Protein AF-A0A2D6MIC9-F1 (afdb_monomer_lite)

Radius of gyration: 21.89 Å; chains: 1; bounding box: 53×44×54 Å

Foldseek 3Di:
DDDPPPPPQDDDDAQFWKWFWDWDQDPVRDTDIDIFIWGFHADDPFKTWTWTPDPPTDIDIDGPVRIGTDPPPPCPVCVPADQDDQQFWKWFWDCDPNDTDIDTFGWHDWDDDPPPFIKTWGDDPPDIDIDGSVRIGGPGDPD

pLDDT: mean 83.94, std 14.69, range [36.31, 97.25]

Structure (mmCIF, N/CA/C/O backbone):
data_AF-A0A2D6MIC9-F1
#
_entry.id   AF-A0A2D6MIC9-F1
#
loop_
_atom_site.group_PDB
_atom_site.id
_atom_site.type_symbol
_atom_site.label_atom_id
_atom_site.label_alt_id
_atom_site.label_comp_id
_atom_site.label_asym_id
_atom_site.label_entity_id
_atom_site.label_seq_id
_atom_site.pdbx_PDB_ins_code
_atom_site.Cartn_x
_atom_site.Cartn_y
_atom_site.Cartn_z
_atom_site.occupancy
_atom_site.B_iso_or_equiv
_atom_site.auth_seq_id
_atom_site.auth_comp_id
_atom_site.auth_asym_id
_atom_site.auth_atom_id
_atom_site.pdbx_PDB_model_num
ATOM 1 N N . MET A 1 1 ? -30.188 25.034 -6.629 1.00 37.22 1 MET A N 1
ATOM 2 C CA . MET A 1 1 ? -30.572 23.848 -5.838 1.00 37.22 1 MET A CA 1
ATOM 3 C C . MET A 1 1 ? -29.323 22.998 -5.703 1.00 37.22 1 MET A C 1
ATOM 5 O O . MET A 1 1 ? -28.914 22.402 -6.686 1.00 37.22 1 MET A O 1
ATOM 9 N N . GLY A 1 2 ? -28.631 23.098 -4.567 1.00 36.31 2 GLY A N 1
ATOM 10 C CA . GLY A 1 2 ? -27.424 22.312 -4.302 1.00 36.31 2 GLY A CA 1
ATOM 11 C C . GLY A 1 2 ? -27.822 20.909 -3.864 1.00 36.31 2 GLY A C 1
ATOM 12 O O . GLY A 1 2 ? -28.738 20.773 -3.057 1.00 36.31 2 GLY A O 1
ATOM 13 N N . ALA A 1 3 ? -27.183 19.888 -4.428 1.00 43.25 3 ALA A N 1
ATOM 14 C CA . ALA A 1 3 ? -27.364 18.514 -3.991 1.00 43.25 3 ALA A CA 1
ATOM 15 C C . ALA A 1 3 ? -26.805 18.372 -2.566 1.00 43.25 3 ALA A C 1
ATOM 17 O O . ALA A 1 3 ? -25.604 18.533 -2.352 1.00 43.25 3 ALA A O 1
ATOM 18 N N . GLN A 1 4 ? -27.687 18.122 -1.598 1.00 37.91 4 GLN A N 1
ATOM 19 C CA . GLN A 1 4 ? -27.314 17.582 -0.295 1.00 37.91 4 GLN A CA 1
ATOM 20 C C . GLN A 1 4 ? -26.868 16.139 -0.527 1.00 37.91 4 GLN A C 1
ATOM 22 O O . GLN A 1 4 ? -27.671 15.290 -0.906 1.00 37.91 4 GLN A O 1
ATOM 27 N N . LEU A 1 5 ? -25.572 15.887 -0.369 1.00 42.56 5 LEU A N 1
ATOM 28 C CA . LEU A 1 5 ? -25.069 14.539 -0.155 1.00 42.56 5 LEU A CA 1
ATOM 29 C C . LEU A 1 5 ? -25.416 14.192 1.293 1.00 42.56 5 LEU A C 1
ATOM 31 O O . LEU A 1 5 ? -24.703 14.590 2.211 1.00 42.56 5 LEU A O 1
ATOM 35 N N . ASP A 1 6 ? -26.549 13.524 1.494 1.00 41.50 6 ASP A N 1
ATOM 36 C CA . ASP A 1 6 ? -26.816 12.820 2.744 1.00 41.50 6 ASP A CA 1
ATOM 37 C C . ASP A 1 6 ? -25.852 11.625 2.792 1.00 41.50 6 ASP A C 1
ATOM 39 O O . ASP A 1 6 ? -26.135 10.545 2.270 1.00 41.50 6 ASP A O 1
ATOM 43 N N . GLU A 1 7 ? -24.662 11.836 3.358 1.00 51.91 7 GLU A N 1
ATOM 44 C CA . GLU A 1 7 ? -23.808 10.738 3.800 1.00 51.91 7 GLU A CA 1
ATOM 45 C C . GLU A 1 7 ? -24.563 10.011 4.914 1.00 51.91 7 GLU A C 1
ATOM 47 O O . GLU A 1 7 ? -24.666 10.485 6.044 1.00 51.91 7 GLU A O 1
ATOM 52 N N . VAL A 1 8 ? -25.158 8.868 4.577 1.00 50.88 8 VAL A N 1
ATOM 53 C CA . VAL A 1 8 ? -25.694 7.944 5.573 1.00 50.88 8 VAL A CA 1
ATOM 54 C C . VAL A 1 8 ? -24.507 7.486 6.417 1.00 50.88 8 VAL A C 1
ATOM 56 O O . VAL A 1 8 ? -23.698 6.679 5.960 1.00 50.88 8 VAL A O 1
ATOM 59 N N . GLU A 1 9 ? -24.373 8.032 7.627 1.00 59.16 9 GLU A N 1
ATOM 60 C CA . GLU A 1 9 ? -23.366 7.598 8.594 1.00 59.16 9 GLU A CA 1
ATOM 61 C C . GLU A 1 9 ? -23.592 6.111 8.900 1.00 59.16 9 GLU A C 1
ATOM 63 O O . GLU A 1 9 ? -24.487 5.728 9.657 1.00 59.16 9 GLU A O 1
ATOM 68 N N . ARG A 1 10 ? -22.799 5.244 8.262 1.00 71.94 10 ARG A N 1
ATOM 69 C CA . ARG A 1 10 ? -22.780 3.813 8.560 1.00 71.94 10 ARG A CA 1
ATOM 70 C C . ARG A 1 10 ? -22.252 3.622 9.977 1.00 71.94 10 ARG A C 1
ATOM 72 O O . ARG A 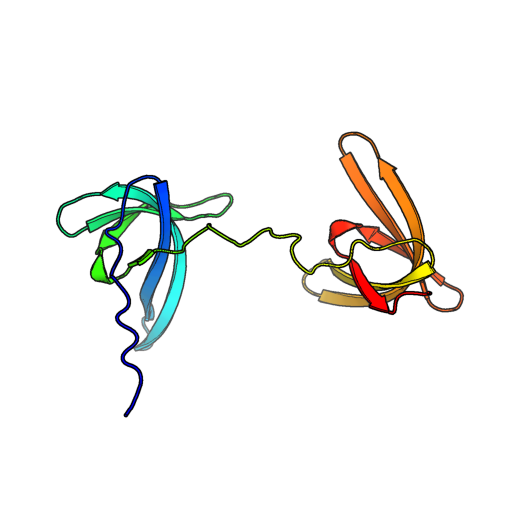1 10 ? -21.166 4.094 10.314 1.00 71.94 10 ARG A O 1
ATOM 79 N N . GLU A 1 11 ? -22.998 2.879 10.784 1.00 88.31 11 GLU A N 1
ATOM 80 C CA . GLU A 1 11 ? -22.575 2.537 12.137 1.00 88.31 11 GLU A CA 1
ATOM 81 C C . GLU A 1 11 ? -21.308 1.663 12.108 1.00 88.31 11 GLU A C 1
ATOM 83 O O . GLU A 1 11 ? -21.243 0.651 11.405 1.00 88.31 11 GLU A O 1
ATOM 88 N N . ILE A 1 12 ? -20.290 2.074 12.871 1.00 92.44 12 ILE A N 1
ATOM 89 C CA . ILE A 1 12 ? -19.001 1.375 12.966 1.00 92.44 12 ILE A CA 1
ATOM 90 C C . ILE A 1 12 ? -19.211 -0.003 13.599 1.00 92.44 12 ILE A C 1
ATOM 92 O O . ILE A 1 12 ? -19.709 -0.106 14.722 1.00 92.44 12 ILE A O 1
ATOM 96 N N . SER A 1 13 ? -18.758 -1.047 12.911 1.00 94.25 13 SER A N 1
ATOM 97 C CA . SER A 1 13 ? -18.875 -2.446 13.324 1.00 94.25 13 SER A CA 1
ATOM 98 C C . SER A 1 13 ? -17.510 -3.108 13.542 1.00 94.25 13 SER A C 1
ATOM 100 O O . SER A 1 13 ? -16.470 -2.628 13.092 1.00 94.25 13 SER A O 1
ATOM 102 N N . VAL A 1 14 ? -17.493 -4.238 14.258 1.00 95.00 14 VAL A N 1
ATOM 103 C CA . VAL A 1 14 ? -16.274 -5.049 14.425 1.00 95.00 14 VAL A CA 1
ATOM 104 C C . VAL A 1 14 ? -15.800 -5.553 13.061 1.00 95.00 14 VAL A C 1
ATOM 106 O O . VAL A 1 14 ? -16.592 -6.074 12.283 1.00 95.00 14 VAL A O 1
ATOM 109 N N . GLY A 1 15 ? -14.499 -5.429 12.796 1.00 91.50 15 GLY A N 1
ATOM 110 C CA . GLY A 1 15 ? -13.873 -5.826 11.536 1.00 91.50 15 GLY A CA 1
ATOM 111 C C . GLY A 1 15 ? -13.776 -4.714 10.492 1.00 91.50 15 GLY A C 1
ATOM 112 O O . GLY A 1 15 ? -12.955 -4.850 9.581 1.00 91.50 15 GLY A O 1
ATOM 113 N N . ASP A 1 16 ? -14.527 -3.617 10.653 1.00 91.69 16 ASP A N 1
ATOM 114 C CA . ASP A 1 16 ? -14.454 -2.462 9.757 1.00 91.69 16 ASP A CA 1
ATOM 115 C C . ASP A 1 16 ? -13.034 -1.869 9.748 1.00 91.69 16 ASP A C 1
ATOM 117 O O . ASP A 1 16 ? -12.335 -1.832 10.771 1.00 91.69 16 ASP A O 1
ATOM 121 N N . LEU A 1 17 ? -12.614 -1.385 8.579 1.00 91.94 17 LEU A N 1
ATOM 122 C CA . LEU A 1 17 ? -11.441 -0.532 8.435 1.00 91.94 17 LEU A CA 1
ATOM 123 C C . LEU A 1 17 ? -11.857 0.915 8.722 1.00 91.94 17 LEU A C 1
ATOM 125 O O . LEU A 1 17 ? -12.850 1.403 8.185 1.00 91.94 17 LEU A O 1
ATOM 129 N N . VAL A 1 18 ? -11.106 1.614 9.569 1.00 93.00 18 VAL A N 1
ATOM 130 C CA . VAL A 1 18 ? -11.379 3.005 9.945 1.00 93.00 18 VAL A CA 1
ATOM 131 C C . VAL A 1 18 ? -10.131 3.874 9.797 1.00 93.00 18 VAL A C 1
ATOM 133 O O . VAL A 1 18 ? -9.017 3.458 10.120 1.00 93.00 18 VAL A O 1
ATOM 136 N N . ALA A 1 19 ? -10.320 5.117 9.356 1.00 92.50 19 ALA A N 1
ATOM 137 C CA . ALA A 1 19 ? -9.331 6.178 9.512 1.00 92.50 19 ALA A CA 1
ATOM 138 C C . ALA A 1 19 ? -9.490 6.814 10.894 1.00 92.50 19 ALA A C 1
ATOM 140 O O . ALA A 1 19 ? -10.553 7.340 11.224 1.00 92.50 19 ALA A O 1
ATOM 141 N N . VAL A 1 20 ? -8.425 6.797 11.691 1.00 92.81 20 VAL A N 1
ATOM 142 C CA . VAL A 1 20 ? -8.379 7.392 13.025 1.00 92.81 20 VAL A CA 1
ATOM 143 C C . VAL A 1 20 ? -7.632 8.716 12.974 1.00 92.81 20 VAL A C 1
ATOM 145 O O . VAL A 1 20 ? -6.436 8.755 12.686 1.00 92.81 20 VAL A O 1
ATOM 148 N N . PHE A 1 21 ? -8.317 9.806 13.313 1.00 91.44 21 PHE A N 1
ATOM 149 C CA . PHE A 1 21 ? -7.747 11.151 13.295 1.00 91.44 21 PHE A CA 1
ATOM 150 C C . PHE A 1 21 ? -7.302 11.582 14.685 1.00 91.44 21 PHE A C 1
ATOM 152 O O . PHE A 1 21 ? -8.049 11.493 15.664 1.00 91.44 21 PHE A O 1
ATOM 159 N N . GLY A 1 22 ? -6.088 12.105 14.800 1.00 86.44 22 GLY A N 1
ATOM 160 C CA . GLY A 1 22 ? -5.547 12.604 16.054 1.00 86.44 22 GLY A CA 1
ATOM 161 C C . GLY A 1 22 ? -4.685 13.842 15.911 1.00 86.44 22 GLY A C 1
ATOM 162 O O . GLY A 1 22 ? -4.367 14.315 14.818 1.00 86.44 22 GLY A O 1
ATOM 163 N N . ARG A 1 23 ? -4.365 14.422 17.065 1.00 81.06 23 ARG A N 1
ATOM 164 C CA . ARG A 1 23 ? -3.514 15.599 17.189 1.00 81.06 23 ARG A CA 1
ATOM 165 C C . ARG A 1 23 ? -2.521 15.349 18.306 1.00 81.06 23 ARG A C 1
ATOM 167 O O . ARG A 1 23 ? -2.920 14.950 19.396 1.00 81.06 23 ARG A O 1
ATOM 174 N N . THR A 1 24 ? -1.254 15.599 18.028 1.00 77.75 24 THR A N 1
ATOM 175 C CA . THR A 1 24 ? -0.205 15.619 19.044 1.00 77.75 24 THR A CA 1
ATOM 176 C C . THR A 1 24 ? 0.213 17.064 19.229 1.00 77.75 24 THR A C 1
ATOM 178 O O . THR A 1 24 ? 0.566 17.729 18.256 1.00 77.75 24 THR A O 1
ATOM 181 N N . LEU A 1 25 ? 0.144 17.548 20.465 1.00 74.31 25 LEU A N 1
ATOM 182 C CA . LEU A 1 25 ? 0.749 18.814 20.857 1.00 74.31 25 LEU A CA 1
ATOM 183 C C . LEU A 1 25 ? 2.213 18.532 21.185 1.00 74.31 25 LEU A C 1
ATOM 185 O O . LEU A 1 25 ? 2.499 17.750 22.092 1.00 74.31 25 LEU A O 1
ATOM 189 N N . SER A 1 26 ? 3.132 19.119 20.423 1.00 73.31 26 SER A N 1
ATOM 190 C CA . SER A 1 26 ? 4.538 19.123 20.808 1.00 73.31 26 SER A CA 1
ATOM 191 C C . SER A 1 26 ? 4.741 20.058 22.003 1.00 73.31 26 SER A C 1
ATOM 193 O O . SER A 1 26 ? 3.949 20.970 22.253 1.00 73.31 26 SER A O 1
ATOM 195 N N . THR A 1 27 ? 5.834 19.858 22.735 1.00 76.19 27 THR A N 1
ATOM 196 C CA . THR A 1 27 ? 6.266 20.759 23.816 1.00 76.19 27 THR A CA 1
ATOM 197 C C . THR A 1 27 ? 6.555 22.183 23.332 1.00 76.19 27 THR A C 1
ATOM 199 O O . THR A 1 27 ? 6.580 23.102 24.141 1.00 76.19 27 THR A O 1
ATOM 202 N N . GLU A 1 28 ? 6.729 22.375 22.023 1.00 79.06 28 GLU A N 1
ATOM 203 C CA . GLU A 1 28 ? 6.955 23.671 21.369 1.00 79.06 28 GLU A CA 1
ATOM 204 C C . GLU A 1 28 ? 5.645 24.344 20.916 1.00 79.06 28 GLU A C 1
ATOM 206 O O . GLU A 1 28 ? 5.665 25.409 20.306 1.00 79.06 28 GLU A O 1
ATOM 211 N N . GLY A 1 29 ? 4.488 23.741 21.218 1.00 70.94 29 GLY A N 1
ATOM 212 C CA . GLY A 1 29 ? 3.172 24.276 20.859 1.00 70.94 29 GLY A CA 1
ATOM 213 C C . GLY A 1 29 ? 2.724 23.948 19.432 1.00 70.94 29 GLY A C 1
ATOM 214 O O . GLY A 1 29 ? 1.633 24.350 19.024 1.00 70.94 29 GLY A O 1
ATOM 215 N N . GLU A 1 30 ? 3.506 23.177 18.673 1.00 69.69 30 GLU A N 1
ATOM 216 C CA . GLU A 1 30 ? 3.095 22.726 17.346 1.00 69.69 30 GLU A CA 1
ATOM 217 C C . GLU A 1 30 ? 2.062 21.603 17.453 1.00 69.69 30 GLU A C 1
ATOM 219 O O . GLU A 1 30 ? 2.271 20.582 18.110 1.00 69.69 30 GLU A O 1
ATOM 224 N N . THR A 1 31 ? 0.935 21.766 16.763 1.00 74.44 31 THR A N 1
ATOM 225 C CA . THR A 1 31 ? -0.086 20.720 16.666 1.00 74.44 31 THR A CA 1
ATOM 226 C C . THR A 1 31 ? 0.133 19.911 15.395 1.00 74.44 31 THR A C 1
ATOM 228 O O . THR A 1 31 ? -0.222 20.356 14.302 1.00 74.44 31 THR A O 1
ATOM 231 N N . LYS A 1 32 ? 0.661 18.693 15.523 1.00 78.56 32 LYS A N 1
ATOM 232 C CA . LYS A 1 32 ? 0.763 17.756 14.397 1.00 78.56 32 LYS A CA 1
ATOM 233 C C . LYS A 1 32 ? -0.506 16.925 14.305 1.00 78.56 32 LYS A C 1
ATOM 235 O O . LYS A 1 32 ? -0.855 16.204 15.242 1.00 78.56 32 LYS A O 1
ATOM 240 N N . ARG A 1 33 ? -1.211 17.035 13.178 1.00 80.75 33 ARG A N 1
ATOM 241 C CA . ARG A 1 33 ? -2.308 16.122 12.840 1.00 80.75 33 ARG A CA 1
ATOM 242 C C . ARG A 1 33 ? -1.699 14.796 12.402 1.00 80.75 33 ARG A C 1
ATOM 244 O O . ARG A 1 33 ? -0.781 14.794 11.590 1.00 80.75 33 ARG A O 1
ATOM 251 N N . HIS A 1 34 ? -2.201 13.701 12.945 1.00 83.62 34 HIS A N 1
ATOM 252 C CA . HIS A 1 34 ? -1.853 12.358 12.504 1.00 83.62 34 HIS A CA 1
ATOM 253 C C . HIS A 1 34 ? -3.129 11.619 12.119 1.00 83.62 34 HIS A C 1
ATOM 255 O O . HIS A 1 34 ? -4.169 11.790 12.758 1.00 83.62 34 HIS A O 1
ATOM 261 N N . THR A 1 35 ? -3.027 10.817 11.067 1.00 88.00 35 THR A N 1
ATOM 262 C CA . THR A 1 35 ? -4.085 9.925 10.607 1.00 88.00 35 THR A CA 1
ATOM 263 C C . THR A 1 35 ? -3.489 8.528 10.554 1.00 88.00 35 THR A C 1
ATOM 265 O O . THR A 1 35 ? -2.447 8.349 9.926 1.00 88.00 35 THR A O 1
ATOM 268 N N . SER A 1 36 ? -4.129 7.563 11.208 1.00 89.12 36 SER A N 1
ATOM 269 C CA . SER A 1 36 ? -3.743 6.149 11.151 1.00 89.12 36 SER A CA 1
ATOM 270 C C . SER A 1 36 ? -4.885 5.338 10.550 1.00 89.12 36 SER A C 1
ATOM 272 O O . SER A 1 36 ? -6.046 5.581 10.877 1.00 89.12 36 SER A O 1
ATOM 274 N N . LEU A 1 37 ? -4.566 4.361 9.704 1.00 92.88 37 LEU A N 1
ATOM 275 C CA . LEU A 1 37 ? -5.513 3.319 9.313 1.00 92.88 37 LEU A CA 1
ATOM 276 C C . LEU A 1 37 ? -5.525 2.243 10.392 1.00 92.88 37 LEU A C 1
ATOM 278 O O . LEU A 1 37 ? -4.465 1.854 10.889 1.00 92.88 37 LEU A O 1
ATOM 282 N N . ALA A 1 38 ? -6.708 1.788 10.787 1.00 93.88 38 ALA A N 1
ATOM 283 C CA . ALA A 1 38 ? -6.842 0.781 11.825 1.00 93.88 38 ALA A CA 1
ATOM 284 C C . ALA A 1 38 ? -8.076 -0.096 11.606 1.00 93.88 38 ALA A C 1
ATOM 286 O O . ALA A 1 38 ? -9.092 0.366 11.096 1.00 93.88 38 ALA A O 1
ATOM 287 N N . ARG A 1 39 ? -8.004 -1.356 12.033 1.00 94.81 39 ARG A N 1
ATOM 288 C CA . ARG A 1 39 ? -9.133 -2.291 11.996 1.00 94.81 39 ARG A CA 1
ATOM 289 C C . ARG A 1 39 ? -9.810 -2.365 13.361 1.00 94.81 39 ARG A C 1
ATOM 291 O O . ARG A 1 39 ? -9.133 -2.457 14.391 1.00 94.81 39 ARG A O 1
ATOM 298 N N . VAL A 1 40 ? -11.139 -2.324 13.378 1.00 95.62 40 VAL A N 1
ATOM 299 C CA . VAL A 1 40 ? -11.942 -2.347 14.607 1.00 95.62 40 VAL A CA 1
ATOM 300 C C . VAL A 1 40 ? -11.951 -3.747 15.214 1.00 95.62 40 VAL A C 1
ATOM 302 O O . VAL A 1 40 ? -12.363 -4.711 14.575 1.00 95.62 40 VAL A O 1
ATOM 305 N N . LEU A 1 41 ? -11.517 -3.857 16.470 1.00 96.06 41 LEU A N 1
ATOM 306 C CA . LEU A 1 41 ? -11.530 -5.102 17.242 1.00 96.06 41 LEU A CA 1
ATOM 307 C C . LEU A 1 41 ? -12.775 -5.215 18.127 1.00 96.06 41 LEU A C 1
ATOM 309 O O . LEU A 1 41 ? -13.355 -6.291 18.227 1.00 96.06 41 LEU A O 1
ATOM 313 N N . TYR A 1 42 ? -13.180 -4.115 18.768 1.00 96.88 42 TYR A N 1
ATOM 314 C CA . TYR A 1 42 ? -14.352 -4.063 19.645 1.00 96.88 42 TYR A CA 1
ATOM 315 C C . TYR A 1 42 ? -15.059 -2.716 19.529 1.00 96.88 42 TYR A C 1
ATOM 317 O O . TYR A 1 42 ? -14.405 -1.685 19.368 1.00 96.88 42 TYR A O 1
ATOM 325 N N . VAL A 1 43 ? -16.386 -2.732 19.672 1.00 97.25 43 VAL A N 1
ATOM 326 C CA . VAL A 1 43 ? -17.236 -1.538 19.619 1.00 97.25 43 VAL A CA 1
ATOM 327 C C . VAL A 1 43 ? -17.922 -1.341 20.967 1.00 97.25 43 VAL A C 1
ATOM 329 O O . VAL A 1 43 ? -18.712 -2.177 21.399 1.00 97.25 43 VAL A O 1
ATOM 332 N N . GLY A 1 44 ? -17.591 -0.242 21.640 1.00 94.19 44 GLY A N 1
ATOM 333 C CA . GLY A 1 44 ? -18.269 0.236 22.840 1.00 94.19 44 GLY A CA 1
ATOM 334 C C . GLY A 1 44 ? -19.418 1.185 22.500 1.00 94.19 44 GLY A C 1
ATOM 335 O O . GLY A 1 44 ? -19.787 1.373 21.339 1.00 94.19 44 GLY A O 1
ATOM 336 N N . MET A 1 45 ? -19.997 1.817 23.522 1.00 93.81 45 MET A N 1
ATOM 337 C CA . MET A 1 45 ? -21.088 2.781 23.333 1.00 93.81 45 MET A CA 1
ATOM 338 C C . MET A 1 45 ? -20.591 4.043 22.607 1.00 93.81 45 MET A C 1
ATOM 340 O O . MET A 1 45 ? -21.151 4.416 21.578 1.00 93.81 45 MET A O 1
ATOM 344 N N . ASN A 1 46 ? -19.494 4.638 23.090 1.00 94.50 46 ASN A N 1
ATOM 345 C CA . ASN A 1 46 ? -18.934 5.900 22.577 1.00 94.50 46 ASN A CA 1
ATOM 346 C C . ASN A 1 46 ? -17.532 5.744 21.970 1.00 94.50 46 ASN A C 1
ATOM 348 O O . ASN A 1 46 ? -17.041 6.633 21.274 1.00 94.50 46 ASN 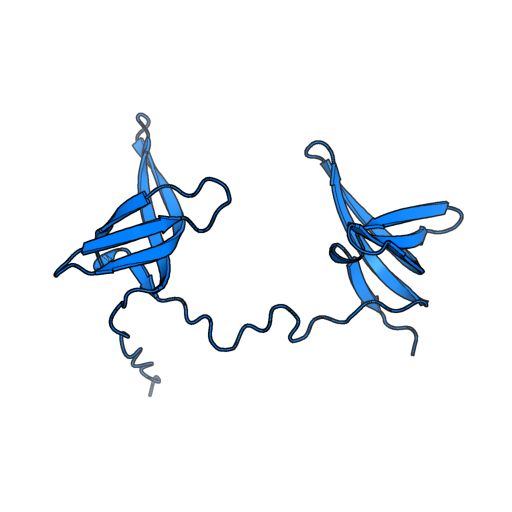A O 1
ATOM 352 N N . ASP A 1 47 ? -16.878 4.626 22.247 1.00 95.56 47 ASP A N 1
ATOM 353 C CA . ASP A 1 47 ? -15.495 4.337 21.914 1.00 95.56 47 ASP A CA 1
ATOM 354 C C . ASP A 1 47 ? -15.365 2.988 21.206 1.00 95.56 47 ASP A C 1
ATOM 356 O O . ASP A 1 47 ? -16.300 2.188 21.142 1.00 95.56 47 ASP A O 1
ATOM 360 N N . ILE A 1 48 ? -14.198 2.764 20.618 1.00 96.75 48 ILE A N 1
ATOM 361 C CA . ILE A 1 48 ? -13.828 1.536 19.927 1.00 96.75 48 ILE A CA 1
ATOM 362 C C . ILE A 1 48 ? -12.394 1.158 20.298 1.00 96.75 48 ILE A C 1
ATOM 364 O O . ILE A 1 48 ? -11.556 2.017 20.586 1.00 96.75 48 ILE A O 1
ATOM 368 N N . ILE A 1 49 ? -12.099 -0.138 20.272 1.00 96.62 49 ILE A N 1
ATOM 369 C CA . ILE A 1 49 ? -10.729 -0.653 20.346 1.00 96.62 49 ILE A CA 1
ATOM 370 C C . ILE A 1 49 ? -10.309 -1.011 18.930 1.00 96.62 49 ILE A C 1
ATOM 372 O O . ILE A 1 49 ? -10.992 -1.789 18.264 1.00 96.62 49 ILE A O 1
ATOM 376 N N . VAL A 1 50 ? -9.179 -0.471 18.486 1.00 96.38 50 VAL A N 1
ATOM 377 C CA . VAL A 1 50 ? -8.659 -0.662 17.129 1.00 96.38 50 VAL A CA 1
ATOM 378 C C . VAL A 1 50 ? -7.233 -1.200 17.156 1.00 96.38 50 VAL A C 1
ATOM 380 O O . VAL A 1 50 ? -6.523 -1.056 18.155 1.00 96.38 50 VAL A O 1
ATOM 383 N N . ARG A 1 51 ? -6.807 -1.809 16.049 1.00 95.38 51 ARG A N 1
ATOM 384 C CA . ARG A 1 51 ? -5.412 -2.171 15.770 1.00 95.38 51 ARG A CA 1
ATOM 385 C C . ARG A 1 51 ? -4.946 -1.446 14.515 1.00 95.38 51 ARG A C 1
ATOM 387 O O . ARG A 1 51 ? -5.612 -1.576 13.495 1.00 95.38 51 ARG A O 1
ATOM 394 N N . GLU A 1 52 ? -3.827 -0.727 14.577 1.00 92.62 52 GLU A N 1
ATOM 395 C CA . GLU A 1 52 ? -3.258 -0.078 13.383 1.00 92.62 52 GLU A CA 1
ATOM 396 C C . GLU A 1 52 ? -2.946 -1.094 12.284 1.00 92.62 52 GLU A C 1
ATOM 398 O O . GLU A 1 52 ? -2.440 -2.184 12.560 1.00 92.62 52 GLU A O 1
ATOM 403 N N . ASP A 1 53 ? -3.223 -0.715 11.041 1.00 86.19 53 ASP A N 1
ATOM 404 C CA . ASP A 1 53 ? -2.983 -1.540 9.862 1.00 86.19 53 ASP A CA 1
ATOM 405 C C . ASP A 1 53 ? -1.534 -1.375 9.375 1.00 86.19 53 ASP A C 1
ATOM 407 O O . ASP A 1 53 ? -1.236 -0.749 8.360 1.00 86.19 53 ASP A O 1
ATOM 411 N N . CYS A 1 54 ? -0.593 -1.861 10.188 1.00 81.62 54 CYS A N 1
ATOM 412 C CA . CYS A 1 54 ? 0.831 -1.912 9.866 1.00 81.62 54 CYS A CA 1
ATOM 413 C C . CYS A 1 54 ? 1.505 -3.127 10.529 1.00 81.62 54 CYS A C 1
ATOM 415 O O . CYS A 1 54 ? 0.959 -3.740 11.448 1.00 81.62 54 CYS A O 1
ATOM 417 N N . VAL A 1 55 ? 2.716 -3.483 10.078 1.00 73.56 55 VAL A N 1
ATOM 418 C CA . VAL A 1 55 ? 3.431 -4.718 10.480 1.00 73.56 55 VAL A CA 1
ATOM 419 C C . VAL A 1 55 ? 3.606 -4.856 12.003 1.00 73.56 55 VAL A C 1
ATOM 421 O O . VAL A 1 55 ? 3.596 -5.967 12.528 1.00 73.56 55 VAL A O 1
ATOM 424 N N . SER A 1 56 ? 3.733 -3.743 12.730 1.00 78.31 56 SER A N 1
ATOM 425 C CA . SER A 1 56 ? 3.867 -3.695 14.195 1.00 78.31 56 SER A CA 1
ATOM 426 C C . SER A 1 56 ? 2.680 -3.006 14.883 1.00 78.31 56 SER A C 1
ATOM 428 O O . SER A 1 56 ? 2.837 -2.417 15.957 1.00 78.31 56 SER A O 1
ATOM 430 N N . GLY A 1 57 ? 1.502 -3.069 14.254 1.00 82.00 57 GLY A N 1
ATOM 431 C CA . GLY A 1 57 ? 0.317 -2.293 14.603 1.00 82.00 57 GLY A CA 1
ATOM 432 C C . GLY A 1 57 ? -0.026 -2.293 16.088 1.00 82.00 57 GLY A C 1
ATOM 433 O O . GLY A 1 57 ? -0.216 -3.341 16.713 1.00 82.00 57 GLY A O 1
ATOM 434 N N . ARG A 1 58 ? -0.124 -1.093 16.665 1.00 91.56 58 ARG A N 1
ATOM 435 C CA . ARG A 1 58 ? -0.471 -0.908 18.077 1.00 91.56 58 ARG A CA 1
ATOM 436 C C . ARG A 1 58 ? -1.971 -1.083 18.281 1.00 91.56 58 ARG A C 1
ATOM 438 O O . ARG A 1 58 ? -2.769 -0.737 17.413 1.00 91.56 58 ARG A O 1
ATOM 445 N N . ILE A 1 59 ? -2.349 -1.592 19.453 1.00 94.56 59 ILE A N 1
ATOM 446 C CA . ILE A 1 59 ? -3.747 -1.659 19.894 1.00 94.56 59 ILE A CA 1
ATOM 447 C C . ILE A 1 59 ? -4.010 -0.486 20.830 1.00 94.56 59 ILE A C 1
ATOM 449 O O . ILE A 1 59 ? -3.264 -0.286 21.789 1.00 94.56 59 ILE A O 1
ATOM 453 N N . PHE A 1 60 ? -5.067 0.276 20.571 1.00 94.00 60 PHE A N 1
ATOM 454 C CA . PHE A 1 60 ? -5.456 1.396 21.424 1.00 94.00 60 PHE A CA 1
ATOM 455 C C . PHE A 1 60 ? -6.968 1.655 21.381 1.00 94.00 60 PHE A C 1
ATOM 457 O O . PHE A 1 60 ? -7.679 1.168 20.502 1.00 94.00 60 PHE A O 1
ATOM 464 N N . ASN A 1 61 ? -7.455 2.411 22.368 1.00 96.06 61 ASN A N 1
ATOM 465 C CA . ASN A 1 61 ? -8.840 2.874 22.460 1.00 96.06 61 ASN A CA 1
ATOM 466 C C . ASN A 1 61 ? -8.969 4.261 21.810 1.00 96.06 61 ASN A C 1
ATOM 468 O O . ASN A 1 61 ? -8.116 5.130 22.020 1.00 96.06 61 ASN A O 1
ATOM 472 N N . VAL A 1 62 ? -10.039 4.475 21.042 1.00 94.81 62 VAL A N 1
ATOM 473 C CA . VAL A 1 62 ? -10.375 5.781 20.480 1.00 94.81 62 VAL A CA 1
ATOM 474 C C . VAL A 1 62 ? -11.885 6.042 20.451 1.00 94.81 62 VAL A C 1
ATOM 476 O O . VAL A 1 62 ? -12.691 5.134 20.286 1.00 94.81 62 VAL A O 1
ATOM 479 N N . SER A 1 63 ? -12.274 7.315 20.588 1.00 94.75 63 SER A N 1
ATOM 480 C CA . SER A 1 63 ? -13.663 7.769 20.425 1.00 94.75 63 SER A CA 1
ATOM 481 C C . SER A 1 63 ? -14.176 7.518 19.005 1.00 94.75 63 SER A C 1
ATOM 483 O O . SER A 1 63 ? -13.480 7.842 18.038 1.00 94.75 63 SER A O 1
ATOM 485 N N . LYS A 1 64 ? -15.431 7.067 18.875 1.00 94.12 64 LYS A N 1
ATOM 486 C CA . LYS A 1 64 ? -16.121 6.924 17.579 1.00 94.12 64 LYS A CA 1
ATOM 487 C C . LYS A 1 64 ? -16.104 8.222 16.769 1.00 94.12 64 LYS A C 1
ATOM 489 O O . LYS A 1 64 ? -15.872 8.189 15.571 1.00 94.12 64 LYS A O 1
ATOM 494 N N . THR A 1 65 ? -16.220 9.376 17.432 1.00 93.06 65 THR A N 1
ATOM 495 C CA . THR A 1 65 ? -16.207 10.708 16.788 1.00 93.06 65 THR A CA 1
ATOM 496 C C . THR A 1 65 ? -14.887 11.077 16.107 1.00 93.06 65 THR A C 1
ATOM 498 O O . THR A 1 65 ? -14.816 12.067 15.386 1.00 93.06 65 THR A O 1
ATOM 501 N N . ARG A 1 66 ? -13.814 10.322 16.366 1.00 91.19 66 ARG A N 1
ATOM 502 C CA . ARG A 1 66 ? -12.496 10.508 15.744 1.00 91.19 66 ARG A CA 1
ATOM 503 C C . ARG A 1 66 ? -12.235 9.514 14.613 1.00 91.19 66 ARG A C 1
ATOM 505 O O . ARG A 1 66 ? -11.109 9.473 14.115 1.00 91.19 66 ARG A O 1
ATOM 512 N N . CYS A 1 67 ? -13.231 8.709 14.256 1.00 91.88 67 CYS A N 1
ATOM 513 C CA . CYS A 1 67 ? -13.103 7.615 13.310 1.00 91.88 67 CYS A CA 1
ATOM 514 C C . CYS A 1 67 ? -14.031 7.838 12.117 1.00 91.88 67 CYS A C 1
ATOM 516 O O . CYS A 1 67 ? -15.167 8.266 12.290 1.00 91.88 67 CYS A O 1
ATOM 518 N N . VAL A 1 68 ? -13.545 7.518 10.921 1.00 91.31 68 VAL A N 1
ATOM 519 C CA . VAL A 1 68 ? -14.356 7.461 9.699 1.00 91.31 68 VAL A CA 1
ATOM 520 C C . VAL A 1 68 ? -14.216 6.064 9.113 1.00 91.31 68 VAL A C 1
ATOM 522 O O . VAL A 1 68 ? -13.092 5.609 8.896 1.00 91.31 68 VAL A O 1
ATOM 525 N N . THR A 1 69 ? -15.337 5.379 8.887 1.00 89.88 69 THR A N 1
ATOM 526 C CA . THR A 1 69 ? -15.359 4.052 8.258 1.00 89.88 69 THR A CA 1
ATOM 527 C C . THR A 1 69 ? -14.910 4.154 6.809 1.00 89.88 69 THR A C 1
ATOM 529 O O . THR A 1 69 ? -15.420 4.973 6.048 1.00 89.88 69 THR A O 1
ATOM 532 N N . ILE A 1 70 ? -13.962 3.307 6.426 1.00 86.56 70 ILE A N 1
ATOM 533 C CA . ILE A 1 70 ? -13.500 3.163 5.051 1.00 86.56 70 ILE A CA 1
ATOM 534 C C . ILE A 1 70 ? -14.202 1.944 4.473 1.00 86.56 70 ILE A C 1
ATOM 536 O O . ILE A 1 70 ? -14.078 0.834 4.989 1.00 86.56 70 ILE A O 1
ATOM 540 N N . LEU A 1 71 ? -14.952 2.155 3.396 1.00 80.19 71 LEU A N 1
ATOM 541 C CA . LEU A 1 71 ? -15.527 1.058 2.634 1.00 80.19 71 LEU A CA 1
ATOM 542 C C . LEU A 1 71 ? -14.396 0.390 1.843 1.00 80.19 71 LEU A C 1
ATOM 544 O O . LEU A 1 71 ? -13.830 0.994 0.939 1.00 80.19 71 LEU A O 1
ATOM 548 N N . GLU A 1 72 ? -14.067 -0.855 2.194 1.00 67.00 72 GLU A N 1
ATOM 549 C CA . GLU A 1 72 ? -13.182 -1.706 1.378 1.00 67.00 72 GLU A CA 1
ATOM 550 C C . GLU A 1 72 ? -13.877 -2.159 0.076 1.00 67.00 72 GLU A C 1
ATOM 552 O O . GLU A 1 72 ? -13.235 -2.667 -0.843 1.00 67.00 72 GLU A O 1
ATOM 557 N N . GLU A 1 73 ? -15.196 -1.968 -0.026 1.00 62.78 73 GLU A N 1
ATOM 558 C CA . GLU A 1 73 ? -15.980 -2.318 -1.206 1.00 62.78 73 GLU A CA 1
ATOM 559 C C . GLU A 1 73 ? -15.592 -1.443 -2.408 1.00 62.78 73 GLU A C 1
ATOM 561 O O . GLU A 1 73 ? -15.730 -0.221 -2.388 1.00 62.78 73 GLU A O 1
ATOM 566 N N . GLY A 1 74 ? -15.138 -2.089 -3.484 1.00 55.12 74 GLY A N 1
ATOM 567 C CA . GLY A 1 74 ? -14.902 -1.447 -4.780 1.00 55.12 74 GLY A CA 1
ATOM 568 C C . GLY A 1 74 ? -13.457 -1.045 -5.068 1.00 55.12 74 GLY A C 1
ATOM 569 O O . GLY A 1 74 ? -13.186 -0.572 -6.170 1.00 55.12 74 GLY A O 1
ATOM 570 N N . ILE A 1 75 ? -12.522 -1.271 -4.142 1.00 56.12 75 ILE A N 1
ATOM 571 C CA . ILE A 1 75 ? -11.091 -1.093 -4.410 1.00 56.12 75 ILE A CA 1
ATOM 572 C C . ILE A 1 75 ? -10.506 -2.462 -4.751 1.00 56.12 75 ILE A C 1
ATOM 574 O O . ILE A 1 75 ? -9.933 -3.140 -3.903 1.00 56.12 75 ILE A O 1
ATOM 578 N N . ASP A 1 76 ? -10.667 -2.893 -6.001 1.00 58.81 76 ASP A N 1
ATOM 579 C CA . ASP A 1 76 ? -9.730 -3.876 -6.540 1.00 58.81 76 ASP A CA 1
ATOM 580 C C . ASP A 1 76 ? -8.388 -3.139 -6.699 1.00 58.81 76 ASP A C 1
ATOM 582 O O . ASP A 1 76 ? -8.319 -2.189 -7.482 1.00 58.81 76 ASP A O 1
ATOM 586 N N . PRO A 1 77 ? -7.331 -3.504 -5.950 1.00 60.22 77 PRO A N 1
ATOM 587 C CA . PRO A 1 77 ? -6.040 -2.829 -6.048 1.00 60.22 77 PRO A CA 1
ATOM 588 C C . PRO A 1 77 ? -5.442 -2.911 -7.459 1.00 60.22 77 PRO A C 1
ATOM 590 O O . PRO A 1 77 ? -4.559 -2.122 -7.780 1.00 60.22 77 PRO A O 1
ATOM 593 N N . ALA A 1 78 ? -5.927 -3.827 -8.306 1.00 59.84 78 ALA A N 1
ATOM 594 C CA . ALA A 1 78 ? -5.561 -3.931 -9.711 1.00 59.84 78 ALA A CA 1
ATOM 595 C C . ALA A 1 78 ? -6.529 -3.206 -10.669 1.00 59.84 78 ALA A C 1
ATOM 597 O O . ALA A 1 78 ? -6.223 -3.094 -11.860 1.00 59.84 78 ALA A O 1
ATOM 598 N N . ALA A 1 79 ? -7.676 -2.689 -10.207 1.00 65.00 79 ALA A N 1
ATOM 599 C CA . ALA A 1 79 ? -8.643 -2.034 -11.085 1.00 65.00 79 ALA A CA 1
ATOM 600 C C . ALA A 1 79 ? -8.050 -0.771 -11.719 1.00 65.00 79 ALA A C 1
ATOM 602 O O . ALA A 1 79 ? -7.703 0.199 -11.050 1.00 65.00 79 ALA A O 1
ATOM 603 N N . GLY A 1 80 ? -7.958 -0.788 -13.049 1.00 68.38 80 GLY A N 1
ATOM 604 C CA . GLY A 1 80 ? -7.391 0.308 -13.835 1.00 68.38 80 GLY A CA 1
ATOM 605 C C . GLY A 1 80 ? -5.862 0.316 -13.909 1.00 68.38 80 GLY A C 1
ATOM 606 O O . GLY A 1 80 ? -5.317 1.133 -14.651 1.00 68.38 80 GLY A O 1
ATOM 607 N N . LEU A 1 81 ? -5.164 -0.594 -13.219 1.00 80.75 81 LEU A N 1
ATOM 608 C CA . LEU A 1 81 ? -3.728 -0.781 -13.408 1.00 80.75 81 LEU A CA 1
ATOM 609 C C . LEU A 1 81 ? -3.474 -1.609 -14.669 1.00 80.75 81 LEU A C 1
ATOM 611 O O . LEU A 1 81 ? -4.049 -2.678 -14.880 1.00 80.75 81 LEU A O 1
ATOM 615 N N . LEU A 1 82 ? -2.583 -1.118 -15.526 1.00 86.25 82 LEU A N 1
ATOM 616 C CA . LEU A 1 82 ? -2.100 -1.893 -16.660 1.00 86.25 82 LEU A CA 1
ATOM 617 C C . LEU A 1 82 ? -1.071 -2.905 -16.161 1.00 86.25 82 LEU A C 1
ATOM 619 O O . LEU A 1 82 ? -0.046 -2.517 -15.609 1.00 86.25 82 LEU A O 1
ATOM 623 N N . ILE A 1 83 ? -1.325 -4.190 -16.403 1.00 90.75 83 ILE A N 1
ATOM 624 C CA . ILE A 1 83 ? -0.326 -5.242 -16.194 1.00 90.75 83 ILE A CA 1
ATOM 625 C C . ILE A 1 83 ? 0.782 -5.048 -17.246 1.00 90.75 83 ILE A C 1
ATOM 627 O O . ILE A 1 83 ? 0.457 -5.086 -18.441 1.00 90.75 83 ILE A O 1
ATOM 631 N N . PRO A 1 84 ? 2.051 -4.835 -16.842 1.00 92.69 84 PRO A N 1
ATOM 632 C CA . PRO A 1 84 ? 3.160 -4.658 -17.775 1.00 92.69 84 PRO A CA 1
ATOM 633 C C . PRO A 1 84 ? 3.377 -5.875 -18.675 1.00 92.69 84 PRO A C 1
ATOM 635 O O . PRO A 1 84 ? 3.336 -7.017 -18.212 1.00 92.69 84 PRO A O 1
ATOM 638 N N . GLN A 1 85 ? 3.646 -5.629 -19.956 1.00 95.19 85 GLN A N 1
ATOM 639 C CA . GLN A 1 85 ? 3.961 -6.651 -20.953 1.00 95.19 85 GLN A CA 1
ATOM 640 C C . GLN A 1 85 ? 5.316 -6.382 -21.611 1.00 95.19 85 GLN A C 1
ATOM 642 O O . GLN A 1 85 ? 5.796 -5.250 -21.661 1.00 95.19 85 GLN A O 1
ATOM 647 N N . ILE A 1 86 ? 5.949 -7.437 -22.128 1.00 95.75 86 ILE A N 1
ATOM 648 C CA . ILE A 1 86 ? 7.196 -7.296 -22.888 1.00 95.75 86 ILE A CA 1
ATOM 649 C C . ILE A 1 86 ? 6.952 -6.354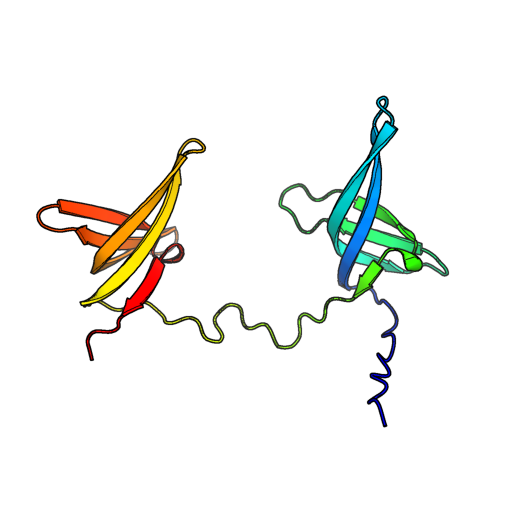 -24.076 1.00 95.75 86 ILE A C 1
ATOM 651 O O . ILE A 1 86 ? 6.009 -6.543 -24.841 1.00 95.75 86 ILE A O 1
ATOM 655 N N . GLY A 1 87 ? 7.818 -5.354 -24.227 1.00 95.25 87 GLY A N 1
ATOM 656 C CA . GLY A 1 87 ? 7.717 -4.295 -25.230 1.00 95.25 87 GLY A CA 1
ATOM 657 C C . GLY A 1 87 ? 7.069 -3.002 -24.728 1.00 95.25 87 GLY A C 1
ATOM 658 O O . GLY A 1 87 ? 7.190 -1.984 -25.408 1.00 95.25 87 GLY A O 1
ATOM 659 N N . ASP A 1 88 ? 6.440 -3.002 -23.550 1.00 96.56 88 ASP A N 1
ATOM 660 C CA . ASP A 1 88 ? 5.886 -1.783 -22.957 1.00 96.56 88 ASP A CA 1
ATOM 661 C C . ASP A 1 88 ? 6.999 -0.825 -22.518 1.00 96.56 88 ASP A C 1
ATOM 663 O O . ASP A 1 88 ? 8.034 -1.237 -21.983 1.00 96.56 88 ASP A O 1
ATOM 667 N N . LEU A 1 89 ? 6.759 0.477 -22.688 1.00 95.75 89 LEU A N 1
ATOM 668 C CA . LEU A 1 89 ? 7.551 1.502 -22.019 1.00 95.75 89 LEU A CA 1
ATOM 669 C C . LEU A 1 89 ? 7.062 1.591 -20.575 1.00 95.75 89 LEU A C 1
ATOM 671 O O . LEU A 1 89 ? 5.911 1.959 -20.333 1.00 95.75 89 LEU A O 1
ATOM 675 N N . VAL A 1 90 ? 7.936 1.289 -19.623 1.00 96.25 90 VAL A N 1
ATOM 676 C CA . VAL A 1 90 ? 7.613 1.242 -18.196 1.00 96.25 90 VAL A CA 1
ATOM 677 C C . VAL A 1 90 ? 8.491 2.196 -17.390 1.00 96.25 90 VAL A C 1
ATOM 679 O O . VAL A 1 90 ? 9.586 2.570 -17.818 1.00 96.25 90 VAL A O 1
ATOM 682 N N . ALA A 1 91 ? 8.021 2.580 -16.206 1.00 94.12 91 ALA A N 1
ATOM 683 C CA . ALA A 1 91 ? 8.852 3.179 -15.169 1.00 94.12 91 ALA A CA 1
ATOM 684 C C . ALA A 1 91 ? 8.918 2.256 -13.953 1.00 94.12 91 ALA A C 1
ATOM 686 O O . ALA A 1 91 ? 7.909 1.675 -13.568 1.00 94.12 91 ALA A O 1
ATOM 687 N N . CYS A 1 92 ? 10.091 2.167 -13.338 1.00 92.31 92 CYS A N 1
ATOM 688 C CA . CYS A 1 92 ? 10.310 1.553 -12.039 1.00 92.31 92 CYS A CA 1
ATOM 689 C C . CYS A 1 92 ? 10.758 2.631 -11.057 1.00 92.31 92 CYS A C 1
ATOM 691 O O . CYS A 1 92 ? 11.622 3.450 -11.388 1.00 92.31 92 CYS A O 1
ATOM 693 N N . MET A 1 93 ? 10.241 2.592 -9.834 1.00 86.12 93 MET A N 1
ATOM 694 C CA . MET A 1 93 ? 10.779 3.374 -8.725 1.00 86.12 93 MET A CA 1
ATOM 695 C C . MET A 1 93 ? 11.399 2.430 -7.701 1.00 86.12 93 MET A C 1
ATOM 697 O O . MET A 1 93 ? 10.736 1.517 -7.227 1.00 86.12 93 MET A O 1
ATOM 701 N N . SER A 1 94 ? 12.665 2.648 -7.352 1.00 80.12 94 SER A N 1
ATOM 702 C CA . SER A 1 94 ? 13.312 1.931 -6.253 1.00 80.12 94 SER A CA 1
ATOM 703 C C . SER A 1 94 ? 13.693 2.907 -5.150 1.00 80.12 94 SER A C 1
ATOM 705 O O . SER A 1 94 ? 14.389 3.888 -5.426 1.00 80.12 94 SER A O 1
ATOM 707 N N . ASP A 1 95 ? 13.314 2.609 -3.910 1.00 74.31 95 ASP A N 1
ATOM 708 C CA . ASP A 1 95 ? 13.872 3.263 -2.726 1.00 74.31 95 ASP A CA 1
ATOM 709 C C . ASP A 1 95 ? 14.962 2.366 -2.128 1.00 74.31 95 ASP A C 1
ATOM 711 O O . ASP A 1 95 ? 14.716 1.487 -1.300 1.00 74.31 95 ASP A O 1
ATOM 715 N N . ARG A 1 96 ? 16.197 2.542 -2.606 1.00 66.75 96 ARG A N 1
ATOM 716 C CA . ARG A 1 96 ? 17.370 1.926 -1.976 1.00 66.75 96 ARG A CA 1
ATOM 717 C C . ARG A 1 96 ? 18.113 2.999 -1.193 1.00 66.75 96 ARG A C 1
ATOM 719 O O . ARG A 1 96 ? 18.598 3.967 -1.771 1.00 66.75 96 ARG A O 1
ATOM 726 N N . PHE A 1 97 ? 18.264 2.781 0.114 1.00 66.56 97 PHE A N 1
ATOM 727 C CA . PHE A 1 97 ? 19.008 3.663 1.026 1.00 66.56 97 PHE A CA 1
ATOM 728 C C . PHE A 1 97 ? 18.473 5.106 1.096 1.00 66.56 97 PHE A C 1
ATOM 730 O O . PHE A 1 97 ? 19.266 6.048 1.156 1.00 66.56 97 PHE A O 1
ATOM 737 N N . SER A 1 98 ? 17.146 5.286 1.091 1.00 60.81 98 SER A N 1
ATOM 738 C CA . SER A 1 98 ? 16.496 6.605 1.202 1.00 60.81 98 SER A CA 1
ATOM 739 C C . SER A 1 98 ? 16.824 7.549 0.041 1.00 60.81 98 SER A C 1
ATOM 741 O O . SER A 1 98 ? 16.802 8.773 0.189 1.00 60.81 98 SER A O 1
ATOM 743 N N . LYS A 1 99 ? 17.169 6.978 -1.116 1.00 65.81 99 LYS A N 1
ATOM 744 C CA . LYS A 1 99 ? 17.315 7.692 -2.382 1.00 65.81 99 LYS A CA 1
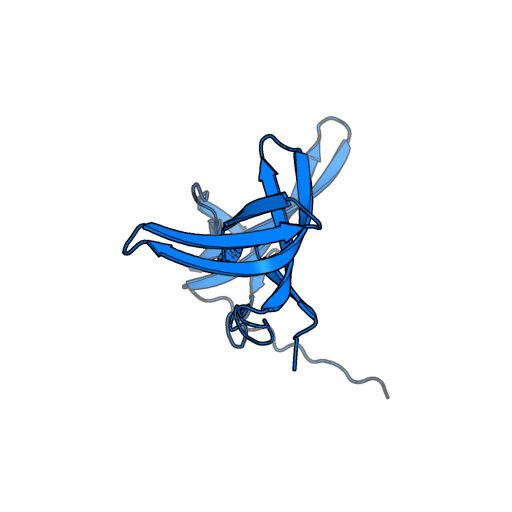ATOM 745 C C . LYS A 1 99 ? 16.339 7.081 -3.369 1.00 65.81 99 LYS A C 1
ATOM 747 O O . LYS A 1 99 ? 16.586 6.004 -3.910 1.00 65.81 99 LYS A O 1
ATOM 752 N N . GLU A 1 100 ? 15.255 7.804 -3.610 1.00 78.81 100 GLU A N 1
ATOM 753 C CA . GLU A 1 100 ? 14.309 7.483 -4.667 1.00 78.81 100 GLU A CA 1
ATOM 754 C C . GLU A 1 100 ? 15.032 7.571 -6.014 1.00 78.81 100 GLU A C 1
ATOM 756 O O . GLU A 1 100 ? 15.540 8.623 -6.413 1.00 78.81 100 GLU A O 1
ATOM 761 N N . LYS A 1 101 ? 15.126 6.435 -6.704 1.00 81.25 101 LYS A N 1
ATOM 762 C CA . LYS A 1 101 ? 15.619 6.364 -8.077 1.00 81.25 101 LYS A CA 1
ATOM 763 C C . LYS A 1 101 ? 14.466 5.922 -8.963 1.00 81.25 101 LYS A C 1
ATOM 765 O O . LYS A 1 101 ? 13.998 4.791 -8.845 1.00 81.25 101 LYS A O 1
ATOM 770 N N . THR A 1 102 ? 14.053 6.805 -9.863 1.00 87.94 102 THR A N 1
ATOM 771 C CA . THR A 1 102 ? 13.102 6.481 -10.928 1.00 87.94 102 THR A CA 1
ATOM 772 C C . THR A 1 102 ? 13.870 6.144 -12.196 1.00 87.94 102 THR A C 1
ATOM 774 O O . THR A 1 102 ? 14.757 6.888 -12.616 1.00 87.94 102 THR A O 1
ATOM 777 N N . GLN A 1 103 ? 13.536 5.016 -12.808 1.00 90.69 103 GLN A N 1
ATOM 778 C CA . GLN A 1 103 ? 14.137 4.534 -14.046 1.00 90.69 103 GLN A CA 1
ATOM 779 C C . GLN A 1 103 ? 13.036 4.246 -15.058 1.00 90.69 103 GLN A C 1
ATOM 781 O O . GLN A 1 103 ? 12.060 3.585 -14.728 1.00 90.69 103 GLN A O 1
ATOM 786 N N . THR A 1 104 ? 13.188 4.730 -16.287 1.00 94.62 104 THR A N 1
ATOM 787 C CA . THR A 1 104 ? 12.266 4.463 -17.397 1.00 94.62 104 THR A CA 1
ATOM 788 C C . THR A 1 104 ? 12.949 3.648 -18.482 1.00 94.62 104 THR A C 1
ATOM 790 O O . THR A 1 104 ? 14.090 3.930 -18.844 1.00 94.62 104 THR A O 1
ATOM 793 N N . GLY A 1 105 ? 12.278 2.642 -19.022 1.00 95.62 105 GLY A N 1
ATOM 794 C CA . GLY A 1 105 ? 12.866 1.774 -20.037 1.00 95.62 105 GLY A CA 1
ATOM 795 C C . GLY A 1 105 ? 11.831 0.880 -20.693 1.00 95.62 105 GLY A C 1
ATOM 796 O O . GLY A 1 105 ? 10.671 0.866 -20.288 1.00 95.62 105 GLY A O 1
ATOM 797 N N . ILE A 1 106 ? 12.246 0.142 -21.718 1.00 96.19 106 ILE A N 1
ATOM 798 C CA . ILE A 1 106 ? 11.373 -0.849 -22.354 1.00 96.19 106 ILE A CA 1
ATOM 799 C C . ILE A 1 106 ? 11.493 -2.162 -21.587 1.00 96.19 106 ILE A C 1
ATOM 801 O 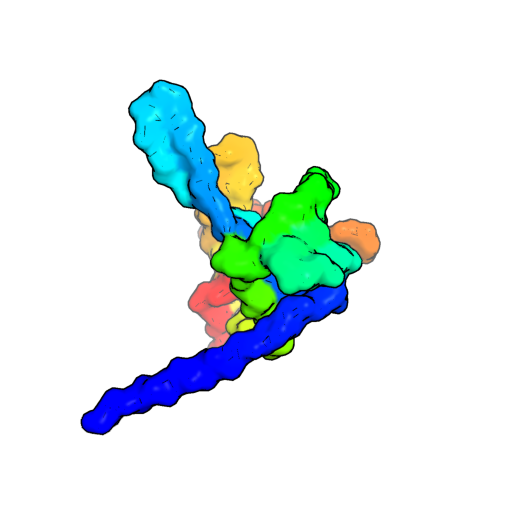O . ILE A 1 106 ? 12.605 -2.631 -21.346 1.00 96.19 106 ILE A O 1
ATOM 805 N N . LEU A 1 107 ? 10.364 -2.750 -21.199 1.00 96.38 107 LEU A N 1
ATOM 806 C CA . LEU A 1 107 ? 10.329 -4.056 -20.549 1.00 96.38 107 LEU A CA 1
ATOM 807 C C . LEU A 1 107 ? 10.740 -5.136 -21.555 1.00 96.38 107 LEU A C 1
ATOM 809 O O . LEU A 1 107 ? 10.040 -5.364 -22.537 1.00 96.38 107 LEU A O 1
ATOM 813 N N . ILE A 1 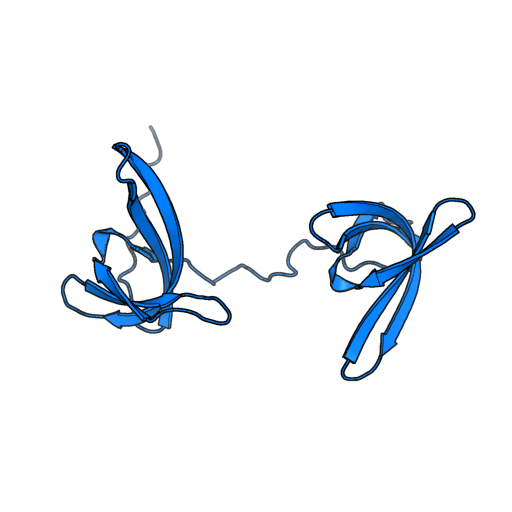108 ? 11.873 -5.796 -21.324 1.00 96.81 108 ILE A N 1
ATOM 814 C CA . ILE A 1 108 ? 12.416 -6.809 -22.247 1.00 96.81 108 ILE A CA 1
ATOM 815 C C . ILE A 1 108 ? 12.312 -8.234 -21.707 1.00 96.81 108 ILE A C 1
ATOM 817 O O . ILE A 1 108 ? 12.351 -9.181 -22.487 1.00 96.81 108 ILE A O 1
ATOM 821 N N . GLU A 1 109 ? 12.157 -8.400 -20.394 1.00 95.94 109 GLU A N 1
ATOM 822 C CA . GLU A 1 109 ? 12.118 -9.717 -19.760 1.00 95.94 109 GLU A CA 1
ATOM 823 C C . GLU A 1 109 ? 11.300 -9.684 -18.467 1.00 95.94 109 GLU A C 1
ATOM 825 O O . GLU A 1 109 ? 11.398 -8.734 -17.689 1.00 95.94 109 GLU A O 1
ATOM 830 N N . ILE A 1 110 ? 10.527 -10.745 -18.226 1.00 95.44 110 ILE A N 1
ATOM 831 C CA . ILE A 1 110 ? 9.823 -11.002 -16.966 1.00 95.44 110 ILE A CA 1
ATOM 832 C C . ILE A 1 110 ? 10.316 -12.353 -16.450 1.00 95.44 110 ILE A C 1
ATOM 834 O O . ILE A 1 110 ? 10.178 -13.368 -17.132 1.00 95.44 110 ILE A O 1
ATOM 838 N N . ILE A 1 111 ? 10.899 -12.359 -15.254 1.00 93.00 111 ILE A N 1
ATOM 839 C CA . ILE A 1 111 ? 11.483 -13.546 -14.629 1.00 93.00 111 ILE A CA 1
ATOM 840 C C . ILE A 1 111 ? 10.611 -13.921 -13.434 1.00 93.00 111 ILE A C 1
ATOM 842 O O . ILE A 1 111 ? 10.654 -13.266 -12.391 1.00 93.00 111 ILE A O 1
ATOM 846 N N . ASP A 1 112 ? 9.831 -14.987 -13.582 1.00 91.06 112 ASP A N 1
ATOM 847 C CA . ASP A 1 112 ? 9.056 -15.566 -12.487 1.00 91.06 112 ASP A CA 1
ATOM 848 C C . ASP A 1 112 ? 9.911 -16.597 -11.738 1.00 91.06 112 ASP A C 1
ATOM 850 O O . ASP A 1 112 ? 10.310 -17.620 -12.301 1.00 91.06 112 ASP A O 1
ATOM 854 N N . VAL A 1 113 ? 10.230 -16.309 -10.471 1.00 86.06 113 VAL A N 1
ATOM 855 C CA . VAL A 1 113 ? 10.908 -17.250 -9.577 1.00 86.06 113 VAL A CA 1
ATOM 856 C C . VAL A 1 113 ? 9.864 -17.851 -8.633 1.00 86.06 113 VAL A C 1
ATOM 858 O O . VAL A 1 113 ? 9.455 -17.181 -7.672 1.00 86.06 113 VAL A O 1
ATOM 861 N N . PRO A 1 114 ? 9.470 -19.126 -8.834 1.00 81.12 114 PRO A N 1
ATOM 862 C CA . PRO A 1 114 ? 8.419 -19.756 -8.049 1.00 81.12 114 PRO A CA 1
ATOM 863 C C . PRO A 1 114 ? 8.665 -19.637 -6.543 1.00 81.12 114 PRO A C 1
ATOM 865 O O . PRO A 1 114 ? 9.765 -19.901 -6.051 1.00 81.12 114 PRO A O 1
ATOM 868 N N . ALA A 1 115 ? 7.615 -19.252 -5.814 1.00 75.31 115 ALA A N 1
ATOM 869 C CA . ALA A 1 115 ? 7.602 -19.080 -4.359 1.00 75.31 115 ALA A CA 1
ATOM 870 C C . ALA A 1 115 ? 8.547 -17.998 -3.792 1.00 75.31 115 ALA A C 1
ATOM 872 O O . ALA A 1 115 ? 8.741 -17.950 -2.576 1.00 75.31 115 ALA A O 1
ATOM 873 N N . ARG A 1 116 ? 9.132 -17.129 -4.629 1.00 79.81 116 ARG A N 1
ATOM 874 C CA . ARG A 1 116 ? 9.999 -16.036 -4.163 1.00 79.81 116 ARG A CA 1
ATOM 875 C C . ARG A 1 116 ? 9.494 -14.663 -4.572 1.00 79.81 116 ARG A C 1
ATOM 877 O O . ARG A 1 116 ? 9.048 -13.912 -3.713 1.00 79.81 116 ARG A O 1
ATOM 884 N N . TYR A 1 117 ? 9.632 -14.317 -5.845 1.00 85.38 117 TYR A N 1
ATOM 885 C CA . TYR A 1 117 ? 9.338 -12.983 -6.362 1.00 85.38 117 TYR A CA 1
ATOM 886 C C . TYR A 1 117 ? 9.348 -12.997 -7.893 1.00 85.38 117 TYR A C 1
ATOM 888 O O . TYR A 1 117 ? 9.975 -13.858 -8.511 1.00 85.38 117 TYR A O 1
ATOM 896 N N . ILE A 1 118 ? 8.686 -12.007 -8.489 1.00 91.19 118 ILE A N 1
ATOM 897 C CA . ILE A 1 118 ? 8.699 -11.765 -9.932 1.00 91.19 118 ILE A CA 1
ATOM 898 C C . ILE A 1 118 ? 9.608 -10.560 -10.186 1.00 91.19 118 ILE A C 1
ATOM 900 O O . ILE A 1 118 ? 9.397 -9.487 -9.613 1.00 91.19 118 ILE A O 1
ATOM 904 N N . MET A 1 119 ? 10.633 -10.740 -11.017 1.00 93.19 119 MET A N 1
ATOM 905 C CA . MET A 1 119 ? 11.523 -9.662 -11.455 1.00 93.19 119 MET A CA 1
ATOM 906 C C . MET A 1 119 ? 11.205 -9.252 -12.885 1.00 93.19 119 MET A C 1
ATOM 908 O O . MET A 1 119 ? 10.636 -10.015 -13.663 1.00 93.19 119 MET A O 1
ATOM 912 N N . ALA A 1 120 ? 11.659 -8.061 -13.242 1.00 94.75 120 ALA A N 1
ATOM 913 C CA . ALA A 1 120 ? 11.588 -7.526 -14.583 1.00 94.75 120 ALA A CA 1
ATOM 914 C C . ALA A 1 120 ? 12.924 -6.899 -14.984 1.00 94.75 120 ALA A C 1
ATOM 916 O O . ALA A 1 120 ? 13.561 -6.221 -14.172 1.00 94.75 120 ALA A O 1
ATOM 917 N N . THR A 1 121 ? 13.320 -7.088 -16.240 1.00 95.31 121 THR A N 1
ATOM 918 C CA . THR A 1 121 ? 14.476 -6.407 -16.835 1.00 95.31 121 THR A CA 1
ATOM 919 C C . THR A 1 121 ? 13.986 -5.335 -17.800 1.00 95.31 121 THR A C 1
ATOM 921 O O . THR A 1 121 ? 13.223 -5.625 -18.724 1.00 95.31 121 THR A O 1
ATOM 924 N N . ILE A 1 122 ? 14.447 -4.099 -17.605 1.00 95.69 122 ILE A N 1
ATOM 925 C CA . ILE A 1 122 ? 14.170 -2.965 -18.492 1.00 95.69 122 ILE A CA 1
ATOM 926 C C . ILE A 1 122 ? 15.444 -2.543 -19.222 1.00 95.69 122 ILE A C 1
ATOM 928 O O . ILE A 1 122 ? 16.530 -2.563 -18.642 1.00 95.69 122 ILE A O 1
ATOM 932 N N . ILE A 1 123 ? 15.317 -2.137 -20.484 1.00 95.75 123 ILE A N 1
ATOM 933 C CA . ILE A 1 123 ? 16.416 -1.560 -21.265 1.00 95.75 123 ILE A CA 1
ATOM 934 C C . ILE A 1 123 ? 16.297 -0.032 -21.316 1.00 95.75 123 ILE A C 1
ATOM 936 O O . ILE A 1 123 ? 15.233 0.515 -21.618 1.00 95.75 123 ILE A O 1
ATOM 940 N N . GLN A 1 124 ? 17.398 0.655 -21.012 1.00 93.06 124 GLN A N 1
ATOM 941 C CA . GLN A 1 124 ? 17.557 2.107 -21.048 1.00 93.06 124 GLN A CA 1
ATOM 942 C C . GLN A 1 124 ? 18.739 2.449 -21.968 1.00 93.06 124 GLN A C 1
ATOM 944 O O . GLN A 1 124 ? 19.900 2.395 -21.551 1.00 93.06 124 GLN A O 1
ATOM 949 N N . GLY A 1 125 ? 18.463 2.773 -23.235 1.00 90.31 125 GLY A N 1
ATOM 950 C CA . GLY A 1 125 ? 19.522 2.955 -24.234 1.00 90.31 125 GLY A CA 1
ATOM 951 C C . GLY A 1 125 ? 20.342 1.672 -24.393 1.00 90.31 125 GLY A C 1
ATOM 952 O O . GLY A 1 125 ? 19.784 0.637 -24.740 1.00 90.31 125 GLY A O 1
ATOM 953 N N . ASP A 1 126 ? 21.636 1.732 -24.073 1.00 92.88 126 ASP A N 1
ATOM 954 C CA . ASP A 1 126 ? 22.565 0.594 -24.180 1.00 92.88 126 ASP A CA 1
ATOM 955 C C . ASP A 1 126 ? 22.708 -0.219 -22.879 1.00 92.88 126 ASP A C 1
ATOM 957 O O . ASP A 1 126 ? 23.522 -1.138 -22.796 1.00 92.88 126 ASP A O 1
ATOM 961 N N . THR A 1 127 ? 21.955 0.132 -21.833 1.00 94.50 127 THR A N 1
ATOM 962 C CA . THR A 1 127 ? 22.058 -0.505 -20.511 1.00 94.50 127 THR A CA 1
ATOM 963 C C . THR A 1 127 ? 20.787 -1.251 -20.144 1.00 94.50 127 THR A C 1
ATOM 965 O O . THR A 1 127 ? 19.693 -0.868 -20.550 1.00 94.50 127 THR A O 1
ATOM 968 N N . THR A 1 128 ? 20.926 -2.309 -19.348 1.00 93.81 128 THR A N 1
ATOM 969 C CA . THR A 1 128 ? 19.802 -3.075 -18.801 1.00 93.81 128 THR A CA 1
ATOM 970 C C . THR A 1 128 ? 19.822 -3.026 -17.285 1.00 93.81 128 THR A C 1
ATOM 972 O O . THR A 1 128 ? 20.888 -3.135 -16.679 1.00 93.81 128 THR A O 1
ATOM 975 N N . GLU A 1 129 ? 18.649 -2.919 -16.678 1.00 92.12 129 GLU A N 1
ATOM 976 C CA . GLU A 1 129 ? 18.472 -2.847 -15.228 1.00 92.12 129 GLU A CA 1
ATOM 977 C C . GLU A 1 129 ? 17.380 -3.821 -14.790 1.00 92.12 129 GLU A C 1
ATOM 979 O O . GLU A 1 129 ? 16.374 -3.991 -15.481 1.00 92.12 129 GLU A O 1
ATOM 984 N N . THR A 1 130 ? 17.573 -4.454 -13.633 1.00 92.19 130 THR A N 1
ATOM 985 C CA . THR A 1 130 ? 16.647 -5.458 -13.094 1.00 92.19 130 THR A CA 1
ATOM 986 C C . THR A 1 130 ? 15.966 -4.932 -11.836 1.00 92.19 130 THR A C 1
ATOM 988 O O . THR A 1 130 ? 16.621 -4.480 -10.893 1.00 92.19 130 THR A O 1
ATOM 991 N N . CYS A 1 131 ? 14.643 -5.032 -11.798 1.00 91.06 131 CYS A N 1
ATOM 992 C CA . CYS A 1 131 ? 13.795 -4.507 -10.735 1.00 91.06 131 CYS A CA 1
ATOM 993 C C . CYS A 1 131 ? 12.654 -5.472 -10.383 1.00 91.06 131 CYS A C 1
ATOM 995 O O . CYS A 1 131 ? 12.477 -6.503 -11.031 1.00 91.06 131 CYS A O 1
ATOM 997 N N . SER A 1 132 ? 11.915 -5.166 -9.317 1.00 91.12 132 SER A N 1
ATOM 998 C CA . SER A 1 132 ? 10.702 -5.902 -8.948 1.00 91.12 132 SER A CA 1
ATOM 999 C C . SER A 1 132 ? 9.615 -5.637 -9.987 1.00 91.12 132 SER A C 1
ATOM 1001 O O . SER A 1 132 ? 9.357 -4.486 -10.331 1.00 91.12 132 SER A O 1
ATOM 1003 N N . PHE A 1 133 ? 8.947 -6.689 -10.462 1.00 91.69 133 PHE A N 1
ATOM 1004 C CA . PHE A 1 133 ? 7.831 -6.540 -11.400 1.00 91.69 133 PHE A CA 1
ATOM 1005 C C . PHE A 1 133 ? 6.668 -5.741 -10.791 1.00 91.69 133 PHE A C 1
ATOM 1007 O O . PHE A 1 133 ? 5.989 -5.002 -11.496 1.00 91.69 133 PHE A O 1
ATOM 1014 N N . ASN A 1 134 ? 6.477 -5.838 -9.473 1.00 88.75 134 ASN A N 1
ATOM 1015 C CA . ASN A 1 134 ? 5.411 -5.131 -8.758 1.00 88.75 134 ASN A CA 1
ATOM 1016 C C . ASN A 1 134 ? 5.661 -3.619 -8.633 1.00 88.75 134 ASN A C 1
ATOM 1018 O O . ASN A 1 134 ? 4.735 -2.884 -8.303 1.00 88.75 134 ASN A O 1
ATOM 1022 N N . ASP A 1 135 ? 6.884 -3.157 -8.908 1.00 89.94 135 ASP A N 1
ATOM 1023 C CA . ASP A 1 135 ? 7.263 -1.743 -8.808 1.00 89.94 135 ASP A CA 1
ATOM 1024 C C . ASP A 1 135 ? 7.156 -1.029 -10.172 1.00 89.94 135 ASP A C 1
ATOM 1026 O O . ASP A 1 135 ? 7.562 0.130 -10.310 1.00 89.94 135 ASP A O 1
ATOM 1030 N N . LEU A 1 136 ? 6.643 -1.725 -11.195 1.00 91.75 136 LEU A N 1
ATOM 1031 C CA . LEU A 1 136 ? 6.502 -1.212 -12.552 1.00 91.75 136 LEU A CA 1
ATOM 1032 C C . LEU A 1 136 ? 5.162 -0.513 -12.783 1.00 91.75 136 LEU A C 1
ATOM 1034 O O . LEU A 1 136 ? 4.098 -1.031 -12.449 1.00 91.75 136 LEU A O 1
ATOM 1038 N N . ILE A 1 137 ? 5.217 0.614 -13.492 1.00 93.56 137 ILE A N 1
ATOM 1039 C CA . ILE A 1 137 ? 4.052 1.265 -14.100 1.00 93.56 137 ILE A CA 1
ATOM 1040 C C . ILE A 1 137 ? 4.219 1.334 -15.619 1.00 93.56 137 ILE A C 1
ATOM 1042 O O . ILE A 1 137 ? 5.306 1.629 -16.115 1.00 93.56 137 ILE A O 1
ATOM 1046 N N . VAL A 1 138 ? 3.145 1.086 -16.370 1.00 93.44 138 VAL A N 1
ATOM 1047 C CA . VAL A 1 138 ? 3.143 1.212 -17.838 1.00 93.44 138 VAL A CA 1
ATOM 1048 C C . VAL A 1 138 ? 2.930 2.675 -18.227 1.00 93.44 138 VAL A C 1
ATOM 1050 O O . VAL A 1 138 ? 1.904 3.263 -17.896 1.00 93.44 138 VAL A O 1
ATOM 1053 N N . LEU A 1 139 ? 3.894 3.261 -18.940 1.00 93.06 139 LEU A N 1
ATOM 1054 C CA . LEU A 1 139 ? 3.829 4.628 -19.472 1.00 93.06 139 LEU A CA 1
ATOM 1055 C C . LEU A 1 139 ? 3.220 4.673 -20.876 1.00 93.06 139 LEU A C 1
ATOM 1057 O O . LEU A 1 139 ? 2.512 5.616 -21.219 1.00 93.06 139 LEU A O 1
ATOM 1061 N N . SER A 1 140 ? 3.529 3.673 -21.702 1.00 93.62 140 SER A N 1
ATOM 1062 C CA . SER A 1 140 ? 2.989 3.529 -23.053 1.00 93.62 140 SER A CA 1
ATOM 1063 C C . SER A 1 140 ? 2.993 2.062 -23.456 1.00 93.62 140 SER A C 1
ATOM 1065 O O . SER A 1 140 ? 3.961 1.349 -23.178 1.00 93.62 140 SER A O 1
ATOM 1067 N N . ARG A 1 141 ? 1.928 1.626 -24.132 1.00 89.44 141 ARG A N 1
ATOM 1068 C CA . ARG A 1 141 ? 1.820 0.275 -24.680 1.00 89.44 141 ARG A CA 1
ATOM 1069 C C . ARG A 1 141 ? 2.244 0.282 -26.136 1.00 89.44 141 ARG A C 1
ATOM 1071 O O . ARG A 1 141 ? 1.767 1.107 -26.914 1.00 89.44 141 ARG A O 1
ATOM 1078 N N . ASN A 1 142 ? 3.109 -0.654 -26.502 1.00 72.56 142 ASN A N 1
ATOM 1079 C CA . ASN A 1 142 ? 3.412 -0.898 -27.903 1.00 72.56 142 ASN A CA 1
ATOM 1080 C C . ASN A 1 142 ? 2.271 -1.740 -28.501 1.00 72.56 142 ASN A C 1
ATOM 1082 O O . ASN A 1 142 ? 2.280 -2.963 -28.382 1.00 72.56 142 ASN A O 1
ATOM 1086 N N . THR A 1 143 ? 1.240 -1.079 -29.030 1.00 62.09 143 THR A N 1
ATOM 1087 C CA . THR A 1 143 ? 0.132 -1.715 -29.769 1.00 62.09 143 THR A CA 1
ATOM 1088 C C . THR A 1 143 ? 0.387 -1.726 -31.260 1.00 62.09 143 THR A C 1
ATOM 1090 O O . THR A 1 143 ? 0.772 -0.649 -31.770 1.00 62.09 143 THR A O 1
#

Sequence (143 aa):
MGAQLDEVEREISVGDLVAVFGRTLSTEGETKRHTSLARVLYVGMNDIIVREDCVSGRIFNVSKTRCVTILEEGIDPAAGLLIPQIGDLVACMSDRFSKEKTQTGILIEIIDVPARYIMATIIQGDTTETCSFNDLIVLSRNT

Secondary structure (DSSP, 8-state):
---------PPP-TT-EEEEEEEEE-TTS-EEEEEEEEEEEEE-SSEEEEEESSTTPPEEEEEGGGEEEE--TT--TTTTPPPP-TT-EEEEEEEETTEEEEEEEEEEEEEEETTTEEEEEEEETTEEEEEEGGGEEEEE---